Protein AF-A0A926TEY8-F1 (afdb_monomer_lite)

Radius of gyration: 19.99 Å; chains: 1; bounding box: 44×35×58 Å

Sequence (115 aa):
MNHYSAQWIEEWCHDNGWTDWFQECSCYWAFPPNAVMPVPIPTQVLKAIKAEKGLCFEERIWSLCAVFSVVIAAIYTYFIASPVPLLAAFAFCAVTVARMEDDMAISLPSPIELP

Foldseek 3Di:
DPFDDPVLVVVVCVVQVWDDWDDDPLWIWIAHHPGPDIDTDDVVVVVVSCVVVDGDPVLVVLVVVLVVQQVVLVVVCVVVVDCVSNVVSVVSVVVSVVVVPVNPPDPDDPPPDDD

Secondary structure (DSSP, 8-state):
--SS-HHHHHHHHHHHT-EEEEEETTEEEEEPTT-SS-EEPPHHHHHHHHHHH-S-HHHHHHHHHHHHHHHHHHHHHHHH--SHHHHHHHHHHHHHHHHHHTT------------

Structure (mmCIF, N/CA/C/O backbone):
data_AF-A0A926TEY8-F1
#
_entry.id   AF-A0A926TEY8-F1
#
loop_
_atom_site.group_PDB
_atom_site.id
_atom_site.type_symbol
_atom_site.label_atom_id
_atom_site.label_alt_id
_atom_site.label_comp_id
_atom_site.label_asym_id
_atom_site.label_entity_id
_atom_site.label_seq_id
_atom_site.pdbx_PDB_ins_code
_atom_site.Cartn_x
_atom_site.Cartn_y
_atom_site.Cartn_z
_atom_site.occupancy
_atom_site.B_iso_or_equiv
_atom_site.auth_seq_id
_atom_site.auth_comp_id
_atom_site.auth_asym_id
_atom_site.auth_atom_id
_atom_site.pdbx_PDB_model_num
ATOM 1 N N . MET A 1 1 ? 5.267 2.279 6.003 1.00 46.62 1 MET A N 1
ATOM 2 C CA . MET A 1 1 ? 4.442 3.232 5.234 1.00 46.62 1 MET A CA 1
ATOM 3 C C . MET A 1 1 ? 3.013 3.025 5.677 1.00 46.62 1 MET A C 1
ATOM 5 O O . MET A 1 1 ? 2.641 1.871 5.857 1.00 46.62 1 MET A O 1
ATOM 9 N N . ASN A 1 2 ? 2.260 4.088 5.945 1.00 48.50 2 ASN A N 1
ATOM 10 C CA . ASN A 1 2 ? 0.889 3.944 6.432 1.00 48.50 2 ASN A CA 1
ATOM 11 C C . ASN A 1 2 ? -0.009 3.613 5.232 1.00 48.50 2 ASN A C 1
ATOM 13 O O . ASN A 1 2 ? -0.348 4.489 4.445 1.00 48.50 2 ASN A O 1
ATOM 17 N N . HIS A 1 3 ? -0.330 2.326 5.057 1.00 54.53 3 HIS A N 1
ATOM 18 C CA . HIS A 1 3 ? -1.083 1.816 3.896 1.00 54.53 3 HIS A CA 1
ATOM 19 C C . HIS A 1 3 ? -2.508 2.378 3.827 1.00 54.53 3 HIS A C 1
ATOM 21 O O . HIS A 1 3 ? -3.066 2.549 2.745 1.00 54.53 3 HIS A O 1
ATOM 27 N N . TYR A 1 4 ? -3.068 2.727 4.985 1.00 58.97 4 TYR A N 1
ATOM 28 C CA . TYR A 1 4 ? -4.386 3.330 5.116 1.00 58.97 4 TYR A CA 1
ATOM 29 C C . TYR A 1 4 ? -4.257 4.739 5.672 1.00 58.97 4 TYR A C 1
ATOM 31 O O . TYR A 1 4 ? -3.482 4.990 6.601 1.00 58.97 4 TYR A O 1
ATOM 39 N N . SER A 1 5 ? -5.049 5.664 5.129 1.00 66.06 5 SER A N 1
ATOM 40 C CA . SER A 1 5 ? -5.212 6.946 5.794 1.00 66.06 5 SER A CA 1
ATOM 41 C C . SER A 1 5 ? -5.936 6.698 7.120 1.00 66.06 5 SER A C 1
ATOM 43 O O . SER A 1 5 ? -6.986 6.053 7.158 1.00 66.06 5 SER A O 1
ATOM 45 N N . ALA A 1 6 ? -5.355 7.203 8.206 1.00 72.56 6 ALA A N 1
ATOM 46 C CA . ALA A 1 6 ? -5.948 7.203 9.541 1.00 72.56 6 ALA A CA 1
ATOM 47 C C . ALA A 1 6 ? -7.424 7.653 9.513 1.00 72.56 6 ALA A C 1
ATOM 49 O O . ALA A 1 6 ? -8.283 7.064 10.160 1.00 72.56 6 ALA A O 1
ATOM 50 N N . GLN A 1 7 ? -7.714 8.635 8.657 1.00 78.31 7 GLN A N 1
ATOM 51 C CA . GLN A 1 7 ? -9.039 9.213 8.461 1.00 78.31 7 GLN A CA 1
ATOM 52 C C . GLN A 1 7 ? -10.057 8.218 7.894 1.00 78.31 7 GLN A C 1
ATOM 54 O O . GLN A 1 7 ? -11.209 8.235 8.302 1.00 78.31 7 GLN A O 1
ATOM 59 N N . TRP A 1 8 ? -9.664 7.324 6.981 1.00 83.81 8 TRP A N 1
ATOM 60 C CA . TRP A 1 8 ? -10.604 6.350 6.406 1.00 83.81 8 TRP A CA 1
ATOM 61 C C . TRP A 1 8 ? -11.028 5.291 7.417 1.00 83.81 8 TRP A C 1
ATOM 63 O O . TRP A 1 8 ? -12.171 4.840 7.399 1.00 83.81 8 TRP A O 1
ATOM 73 N N . ILE A 1 9 ? -10.100 4.893 8.287 1.00 83.75 9 ILE A N 1
ATOM 74 C CA . ILE A 1 9 ? -10.382 3.943 9.363 1.00 83.75 9 ILE A CA 1
ATOM 75 C C . ILE A 1 9 ? -11.245 4.618 10.422 1.00 83.75 9 ILE A C 1
ATOM 77 O O . ILE A 1 9 ? -12.206 4.018 10.882 1.00 83.75 9 ILE A O 1
ATOM 81 N N . GLU A 1 10 ? -10.955 5.875 10.754 1.00 86.12 10 GLU A N 1
ATOM 82 C CA . GLU A 1 10 ? -11.762 6.669 11.677 1.00 86.12 10 GLU A CA 1
ATOM 83 C C . GLU A 1 10 ? -13.205 6.847 11.186 1.00 86.12 10 GLU A C 1
ATOM 85 O O . GLU A 1 10 ? -14.139 6.579 11.939 1.00 86.12 10 GLU A O 1
ATOM 90 N N . GLU A 1 11 ? -13.394 7.215 9.915 1.00 87.38 11 GLU A N 1
ATOM 91 C CA . GLU A 1 11 ? -14.716 7.335 9.286 1.00 87.38 11 GLU A CA 1
ATOM 92 C C . GLU A 1 11 ? -15.469 5.999 9.298 1.00 87.38 11 GLU A C 1
ATOM 94 O O . GLU A 1 11 ? -16.615 5.941 9.741 1.00 87.38 11 GLU A O 1
ATOM 99 N N . TRP A 1 12 ? -14.821 4.902 8.885 1.00 88.31 12 TRP A N 1
ATOM 100 C CA . TRP A 1 12 ? -15.460 3.585 8.901 1.00 88.31 12 TRP A CA 1
ATOM 101 C C . TRP A 1 12 ? -15.818 3.139 10.322 1.00 88.31 12 TRP A C 1
ATOM 103 O O . TRP A 1 12 ? -16.906 2.603 10.544 1.00 88.31 12 TRP A O 1
ATOM 113 N N . CYS A 1 13 ? -14.929 3.372 11.291 1.00 88.06 13 CYS A N 1
ATOM 114 C CA . CYS A 1 13 ? -15.186 3.060 12.690 1.00 88.06 13 CYS A CA 1
ATOM 115 C C . CYS A 1 13 ? -16.395 3.848 13.204 1.00 88.06 13 CYS A C 1
ATOM 117 O O . CYS A 1 13 ? -17.315 3.247 13.755 1.00 88.06 13 CYS A O 1
ATOM 119 N N . HIS A 1 14 ? -16.449 5.155 12.943 1.00 88.00 14 HIS A N 1
ATOM 120 C CA . HIS A 1 14 ? -17.573 6.005 13.327 1.00 88.00 14 HIS A CA 1
ATOM 121 C C . HIS A 1 14 ? -18.902 5.512 12.727 1.00 88.00 14 HIS A C 1
ATOM 123 O O . HIS A 1 14 ? -19.889 5.369 13.449 1.00 88.00 14 HIS A O 1
ATOM 129 N N . ASP A 1 15 ? -18.924 5.178 11.435 1.00 89.44 15 ASP A N 1
ATOM 130 C CA . ASP A 1 15 ? -20.135 4.726 10.738 1.00 89.44 15 ASP A CA 1
ATOM 131 C C . ASP A 1 15 ? -20.633 3.350 11.213 1.00 89.44 15 ASP A C 1
ATOM 133 O O . ASP A 1 15 ? -21.831 3.068 11.168 1.00 89.44 15 ASP A O 1
ATOM 137 N N . ASN A 1 16 ? -19.731 2.494 11.705 1.00 86.75 16 ASN A N 1
ATOM 138 C CA . ASN A 1 16 ? -20.052 1.144 12.182 1.00 86.75 16 ASN A CA 1
ATOM 139 C C . ASN A 1 16 ? -20.176 1.053 13.715 1.00 86.75 16 ASN A C 1
ATOM 141 O O . ASN A 1 16 ? -20.384 -0.040 14.249 1.00 86.75 16 ASN A O 1
ATOM 145 N N . GLY A 1 17 ? -20.052 2.175 14.432 1.00 87.31 17 GLY A N 1
ATOM 146 C CA . GLY A 1 17 ? -20.132 2.232 15.895 1.00 87.31 17 GLY A CA 1
ATOM 147 C C . GLY A 1 17 ? -18.914 1.648 16.619 1.00 87.31 17 GLY A C 1
ATOM 148 O O . GLY A 1 17 ? -19.036 1.233 17.771 1.00 87.31 17 GLY A O 1
ATOM 149 N N . TRP A 1 18 ? -17.766 1.586 15.946 1.00 91.19 18 TRP A N 1
ATOM 150 C CA . TRP A 1 18 ? -16.482 1.226 16.540 1.00 91.19 18 TRP A CA 1
ATOM 151 C C . TRP A 1 18 ? -15.772 2.470 17.080 1.00 91.19 18 TRP A C 1
ATOM 153 O O . TRP A 1 18 ? -15.868 3.554 16.503 1.00 91.19 18 TRP A O 1
ATOM 163 N N . THR A 1 19 ? -15.025 2.317 18.171 1.00 87.00 19 THR A N 1
ATOM 164 C CA . THR A 1 19 ? -14.327 3.430 18.838 1.00 87.00 19 THR A CA 1
ATOM 165 C C . THR A 1 19 ? -12.843 3.140 19.041 1.00 87.00 19 THR A C 1
ATOM 167 O O . THR A 1 19 ? -12.403 1.996 18.912 1.00 87.00 19 THR A O 1
ATOM 170 N N . ASP A 1 20 ? -12.076 4.195 19.339 1.00 86.50 20 ASP A N 1
ATOM 171 C CA . ASP A 1 20 ? -10.675 4.148 19.785 1.00 86.50 20 ASP A CA 1
ATOM 172 C C . ASP A 1 20 ? -9.788 3.206 18.958 1.00 86.50 20 ASP A C 1
ATOM 174 O O . ASP A 1 20 ? -9.234 2.224 19.459 1.00 86.50 20 ASP A O 1
ATOM 178 N N . TRP A 1 21 ? -9.677 3.492 17.657 1.00 86.19 21 TRP A N 1
ATOM 179 C CA . TRP A 1 21 ? -8.828 2.701 16.778 1.00 86.19 21 TRP A CA 1
ATOM 180 C C . TRP A 1 21 ? -7.348 3.053 16.971 1.00 86.19 21 TRP A C 1
ATOM 182 O O . TRP A 1 21 ? -6.975 4.204 17.199 1.00 86.19 21 TRP A O 1
ATOM 192 N N . PHE A 1 22 ? -6.490 2.048 16.851 1.00 86.44 22 PHE A N 1
ATOM 193 C CA . PHE A 1 22 ? -5.043 2.207 16.872 1.00 86.44 22 PHE A CA 1
ATOM 194 C C . PHE 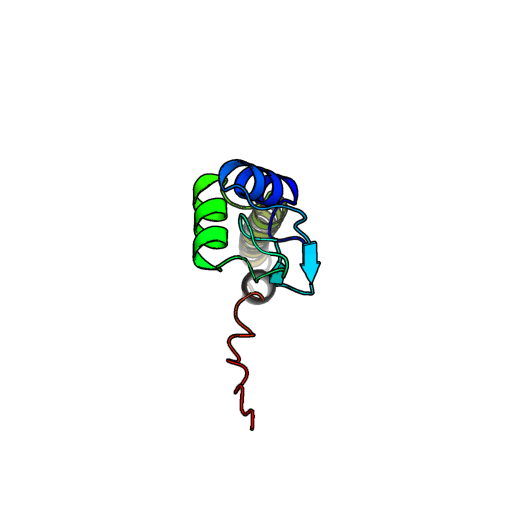A 1 22 ? -4.377 1.182 15.955 1.00 86.44 22 PHE A C 1
ATOM 196 O O . PHE A 1 22 ? -4.977 0.188 15.543 1.00 86.44 22 PHE A O 1
ATOM 203 N N . GLN A 1 23 ? -3.120 1.440 15.606 1.00 83.00 23 GLN A N 1
ATOM 204 C CA . GLN A 1 23 ? -2.325 0.555 14.765 1.00 83.00 23 GLN A CA 1
ATOM 205 C C . GLN A 1 23 ? -1.220 -0.093 15.597 1.00 83.00 23 GLN A C 1
ATOM 207 O O . GLN A 1 23 ? -0.411 0.601 16.209 1.00 83.00 23 GLN A O 1
ATOM 212 N N . GLU A 1 24 ? -1.158 -1.420 15.561 1.00 79.31 24 GLU A N 1
ATOM 213 C CA . GLU A 1 24 ? -0.083 -2.2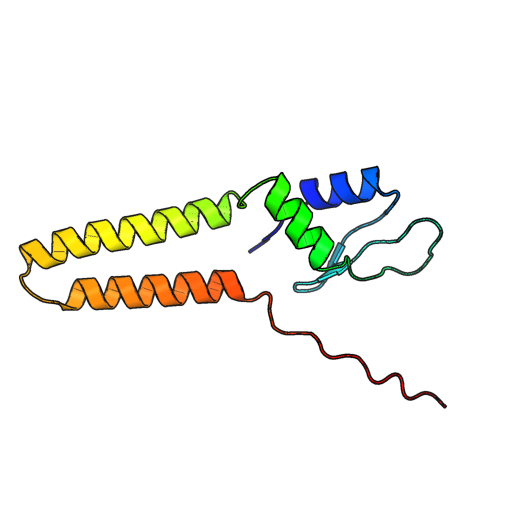11 16.155 1.00 79.31 24 GLU A CA 1
ATOM 214 C C . GLU A 1 24 ? 0.609 -2.988 15.028 1.00 79.31 24 GLU A C 1
ATOM 216 O O . GLU A 1 24 ? 0.009 -3.857 14.388 1.00 79.31 24 GLU A O 1
ATOM 221 N N . CYS A 1 25 ? 1.868 -2.643 14.742 1.00 76.06 25 CYS A N 1
ATOM 222 C CA . CYS A 1 25 ? 2.613 -3.131 13.575 1.00 76.06 25 CYS A CA 1
ATOM 223 C C . CYS A 1 25 ? 1.857 -2.888 12.246 1.00 76.06 25 CYS A C 1
ATOM 225 O O . CYS A 1 25 ? 1.798 -1.753 11.767 1.00 76.06 25 CYS A O 1
ATOM 227 N N . SER A 1 26 ? 1.297 -3.939 11.643 1.00 71.94 26 SER A N 1
ATOM 228 C CA . SER A 1 26 ? 0.505 -3.908 10.401 1.00 71.94 26 SER A CA 1
ATOM 229 C C . SER A 1 26 ? -0.988 -4.173 10.627 1.00 71.94 26 SER A C 1
ATOM 231 O O . SER A 1 26 ? -1.772 -4.156 9.682 1.00 71.94 26 SER A O 1
ATOM 233 N N . CYS A 1 27 ? -1.403 -4.419 11.872 1.00 77.12 27 CYS A N 1
ATOM 234 C CA . CYS A 1 27 ? -2.790 -4.704 12.212 1.00 77.12 27 CYS A CA 1
ATOM 235 C C . CYS A 1 27 ? -3.475 -3.454 12.761 1.00 77.12 27 CYS A C 1
ATOM 237 O O . CYS A 1 27 ? -2.943 -2.759 13.630 1.00 77.12 27 CYS A O 1
ATOM 239 N N . TYR A 1 28 ? -4.683 -3.199 12.270 1.00 84.12 28 TYR A N 1
ATOM 240 C CA . TYR A 1 28 ? -5.556 -2.170 12.814 1.00 84.12 28 TYR A CA 1
ATOM 241 C C . TYR A 1 28 ? -6.462 -2.793 13.857 1.00 84.12 28 TYR A C 1
ATOM 243 O O . TYR A 1 28 ? -7.099 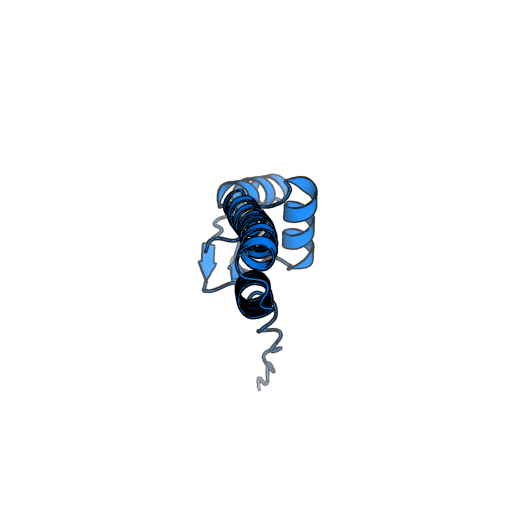-3.812 13.601 1.00 84.12 28 TYR A O 1
ATOM 251 N N . TRP A 1 29 ? -6.506 -2.172 15.022 1.00 87.31 29 TRP A N 1
ATOM 252 C CA . TRP A 1 29 ? -7.298 -2.592 16.161 1.00 87.31 29 TRP A CA 1
ATOM 253 C C . TRP A 1 29 ? -8.309 -1.506 16.466 1.00 87.31 29 TRP A C 1
ATOM 255 O O . TRP A 1 29 ? -7.998 -0.323 16.356 1.00 87.31 29 TRP A O 1
ATOM 265 N N . ALA A 1 30 ? -9.517 -1.901 16.834 1.00 90.69 30 ALA A N 1
ATOM 266 C CA . ALA A 1 30 ? -10.551 -0.976 17.272 1.00 90.69 30 ALA A CA 1
ATOM 267 C C . ALA A 1 30 ? -11.526 -1.699 18.205 1.00 90.69 30 ALA A C 1
ATOM 269 O O . ALA A 1 30 ? -11.550 -2.933 18.267 1.00 90.69 30 ALA A O 1
ATOM 270 N N . PHE A 1 31 ? -12.323 -0.938 18.946 1.00 89.81 31 PHE A N 1
ATOM 271 C CA . PHE A 1 31 ? -13.322 -1.483 19.858 1.00 89.81 31 PHE A CA 1
ATOM 272 C C . PHE A 1 31 ? -14.645 -1.674 19.116 1.00 89.81 31 PHE A C 1
ATOM 274 O O . PHE A 1 31 ? -15.196 -0.688 18.628 1.00 89.81 31 PHE A O 1
ATOM 281 N N . PRO A 1 32 ? -15.176 -2.905 19.016 1.00 87.00 32 PRO A N 1
ATOM 282 C CA . PRO A 1 32 ? -16.493 -3.121 18.437 1.00 87.00 32 PRO A CA 1
ATOM 283 C C . PRO A 1 32 ? -17.606 -2.537 19.321 1.00 87.00 32 PRO A C 1
ATOM 285 O O . PRO A 1 32 ? -17.417 -2.357 20.530 1.00 87.00 32 PRO A O 1
ATOM 288 N N . PRO A 1 33 ? -18.801 -2.289 18.755 1.00 87.06 33 PRO A N 1
ATOM 289 C CA . PRO A 1 33 ? -19.920 -1.740 19.509 1.00 87.06 33 PRO A CA 1
ATOM 290 C C . PRO A 1 33 ? -20.265 -2.641 20.702 1.00 87.06 33 PRO A C 1
ATOM 292 O O . PRO A 1 33 ? -20.502 -3.840 20.547 1.00 87.06 33 PRO A O 1
ATOM 295 N N . ASN A 1 34 ? -20.337 -2.047 21.895 1.00 85.12 34 ASN A N 1
ATOM 296 C CA . ASN A 1 34 ? -20.601 -2.718 23.179 1.00 85.12 34 ASN A CA 1
ATOM 297 C C . ASN A 1 34 ? -19.498 -3.670 23.685 1.00 85.12 34 ASN A C 1
ATOM 299 O O . ASN A 1 34 ? -19.757 -4.462 24.593 1.00 85.12 34 ASN A O 1
ATOM 303 N N . ALA A 1 35 ? -18.281 -3.611 23.141 1.00 83.25 35 ALA A N 1
ATOM 304 C CA . ALA A 1 35 ? -17.158 -4.417 23.611 1.00 83.25 35 ALA A CA 1
ATOM 305 C C . ALA A 1 35 ? -16.127 -3.584 24.386 1.00 83.25 35 ALA A C 1
ATOM 307 O O . ALA A 1 35 ? -15.906 -2.411 24.108 1.00 83.25 35 ALA A O 1
ATOM 308 N N . VAL A 1 36 ? -15.469 -4.224 25.354 1.00 83.56 36 VAL A N 1
ATOM 309 C CA . VAL A 1 36 ? -14.445 -3.608 26.225 1.00 83.56 36 VAL A CA 1
ATOM 310 C C . VAL A 1 36 ? -13.025 -4.024 25.807 1.00 83.56 36 VAL A C 1
ATOM 312 O O . VAL A 1 36 ? -12.044 -3.597 26.406 1.00 83.56 36 VAL A O 1
ATOM 315 N N . MET A 1 37 ? -12.895 -4.865 24.777 1.00 89.06 37 MET A N 1
ATOM 316 C CA . MET A 1 37 ? -11.613 -5.366 24.283 1.00 89.06 37 MET A CA 1
ATOM 317 C C . MET A 1 37 ? -11.421 -4.964 22.817 1.00 89.06 37 MET A C 1
ATOM 319 O O . MET A 1 37 ? -12.350 -5.164 22.027 1.00 89.06 37 MET A O 1
ATOM 323 N N . PRO A 1 38 ? -10.241 -4.441 22.437 1.00 86.56 38 PRO A N 1
ATOM 324 C CA . PRO A 1 38 ? -9.950 -4.154 21.046 1.00 86.56 38 PRO A CA 1
ATOM 325 C C . PRO A 1 38 ? -9.796 -5.461 20.265 1.00 86.56 38 PRO A C 1
ATOM 327 O O . PRO A 1 38 ? -9.180 -6.424 20.728 1.00 86.56 38 PRO A O 1
ATOM 330 N N . VAL A 1 39 ? -10.355 -5.483 19.062 1.00 87.31 39 VAL A N 1
ATOM 331 C CA . VAL A 1 39 ? -10.338 -6.627 18.145 1.00 87.31 39 VAL A CA 1
ATOM 332 C C . VAL A 1 39 ? -9.680 -6.171 16.842 1.00 87.31 39 VAL A C 1
ATOM 334 O O . VAL A 1 39 ? -9.859 -5.010 16.453 1.00 87.31 39 VAL A O 1
ATOM 337 N N . PRO A 1 40 ? -8.911 -7.036 16.155 1.00 87.44 40 PRO A N 1
ATOM 338 C CA . PRO A 1 40 ? -8.346 -6.668 14.868 1.00 87.44 40 PRO A CA 1
ATOM 339 C C . PRO A 1 40 ? -9.472 -6.433 13.853 1.00 87.44 40 PRO A C 1
ATOM 341 O O . PRO A 1 40 ? -10.376 -7.260 13.701 1.00 87.44 40 PRO A O 1
ATOM 344 N N . ILE A 1 41 ? -9.408 -5.311 13.139 1.00 86.19 41 ILE A N 1
ATOM 345 C CA . ILE A 1 41 ? -10.350 -4.980 12.071 1.00 86.19 41 ILE A CA 1
ATOM 346 C C . ILE A 1 41 ? -10.190 -6.027 10.959 1.00 86.19 41 ILE A C 1
ATOM 348 O O . ILE A 1 41 ? -9.072 -6.248 10.479 1.00 86.19 41 ILE A O 1
ATOM 352 N N . PRO A 1 42 ? -11.279 -6.684 10.516 1.00 83.50 42 PRO A N 1
ATOM 353 C CA . PRO A 1 42 ? -11.193 -7.720 9.499 1.00 83.50 42 PRO A CA 1
ATOM 354 C C . PRO A 1 42 ? -10.527 -7.212 8.218 1.00 83.50 42 PRO A C 1
ATOM 356 O O . PRO A 1 42 ? -10.906 -6.183 7.659 1.00 83.50 42 PRO A O 1
ATOM 359 N N . THR A 1 43 ? -9.590 -7.987 7.672 1.00 80.12 43 THR A N 1
ATOM 360 C CA . THR A 1 43 ? -8.877 -7.616 6.435 1.00 80.12 43 THR A CA 1
ATOM 361 C C . THR A 1 43 ? -9.810 -7.445 5.234 1.00 80.12 43 THR A C 1
ATOM 363 O O . THR A 1 43 ? -9.498 -6.698 4.312 1.00 80.12 43 THR A O 1
ATOM 366 N N . GLN A 1 44 ? -10.976 -8.098 5.242 1.00 80.00 44 GLN A N 1
ATOM 367 C CA . GLN A 1 44 ? -12.018 -7.923 4.225 1.00 80.00 44 GLN A CA 1
ATOM 368 C C . GLN A 1 44 ? -12.597 -6.504 4.234 1.00 80.00 44 GLN A C 1
ATOM 370 O O . GLN A 1 44 ? -12.798 -5.922 3.172 1.00 80.00 44 GLN A O 1
ATOM 375 N N . VAL A 1 45 ? -12.809 -5.940 5.425 1.00 83.38 45 VAL A N 1
ATOM 376 C CA . VAL A 1 45 ? -13.281 -4.565 5.612 1.00 83.38 45 VAL A CA 1
ATOM 377 C C . VAL A 1 45 ? -12.215 -3.585 5.147 1.00 83.38 45 VAL A C 1
ATOM 379 O O . VAL A 1 45 ? -12.511 -2.694 4.363 1.00 83.38 45 VAL A O 1
ATOM 382 N N . LEU A 1 46 ? -10.959 -3.793 5.547 1.00 79.00 46 LEU A N 1
ATOM 383 C CA . LEU A 1 46 ? -9.844 -2.952 5.105 1.00 79.00 46 LEU A CA 1
ATOM 384 C C . LEU A 1 46 ? -9.717 -2.952 3.571 1.00 79.00 46 LEU A C 1
ATOM 386 O O . LEU A 1 46 ? -9.595 -1.898 2.951 1.00 79.00 46 LEU A O 1
ATOM 390 N N . LYS A 1 47 ? -9.858 -4.121 2.932 1.00 77.19 47 LYS A N 1
ATOM 391 C CA . LYS A 1 47 ? -9.906 -4.234 1.466 1.00 77.19 47 LYS A CA 1
ATOM 392 C C . LYS A 1 47 ? -11.116 -3.526 0.853 1.00 77.19 47 LYS A C 1
ATOM 394 O O . LYS A 1 47 ? -10.966 -2.931 -0.209 1.00 77.19 47 LYS A O 1
ATOM 399 N N . ALA A 1 48 ? -12.284 -3.573 1.493 1.00 80.19 48 ALA A N 1
ATOM 400 C CA . ALA A 1 48 ? -13.479 -2.867 1.033 1.00 80.19 48 ALA A CA 1
ATOM 401 C C . ALA A 1 48 ? -13.308 -1.341 1.122 1.00 80.19 48 ALA A C 1
ATOM 403 O O . ALA A 1 48 ? -13.528 -0.658 0.127 1.00 80.19 48 ALA A O 1
ATOM 404 N N . ILE A 1 49 ? -12.799 -0.825 2.248 1.00 78.94 49 ILE A N 1
ATOM 405 C CA . ILE A 1 49 ? -12.467 0.599 2.431 1.00 78.94 49 ILE A CA 1
ATOM 406 C C . ILE A 1 49 ? -11.466 1.048 1.358 1.00 78.94 49 ILE A C 1
ATOM 408 O O . ILE A 1 49 ? -11.639 2.097 0.739 1.00 78.94 49 ILE A O 1
ATOM 412 N N . LYS A 1 50 ? -10.445 0.229 1.080 1.00 74.62 50 LYS A N 1
ATOM 413 C CA . LYS A 1 50 ? -9.454 0.493 0.027 1.00 74.62 50 LYS A CA 1
ATOM 414 C C . LYS A 1 50 ? -10.062 0.473 -1.379 1.00 74.62 50 LYS A C 1
ATOM 416 O O . LYS A 1 50 ? -9.686 1.283 -2.220 1.00 74.62 50 LYS A O 1
ATOM 421 N N . ALA A 1 51 ? -11.006 -0.427 -1.647 1.00 75.12 51 ALA A N 1
ATOM 422 C CA . ALA A 1 51 ? -11.703 -0.484 -2.930 1.00 75.12 51 ALA A CA 1
ATOM 423 C C . ALA A 1 51 ? -12.626 0.728 -3.144 1.00 75.12 51 ALA A C 1
ATOM 425 O O . ALA A 1 51 ? -12.752 1.207 -4.269 1.00 75.12 51 ALA A O 1
ATOM 426 N N . GLU A 1 52 ? -13.239 1.235 -2.075 1.00 75.19 52 GLU A N 1
ATOM 427 C CA . GLU A 1 52 ? -14.190 2.345 -2.116 1.00 75.19 52 GLU A CA 1
ATOM 428 C C . GLU A 1 52 ? -13.499 3.719 -2.166 1.00 75.19 52 GLU A C 1
ATOM 430 O O . GLU A 1 52 ? -13.897 4.589 -2.940 1.00 75.19 52 GLU A O 1
ATOM 435 N N . LYS A 1 53 ? -12.425 3.911 -1.388 1.00 71.25 53 LYS A N 1
ATOM 436 C CA . LYS A 1 53 ? -11.659 5.172 -1.310 1.00 71.25 53 LYS A CA 1
ATOM 437 C C . LYS A 1 53 ? -10.512 5.253 -2.334 1.00 71.25 53 LYS A C 1
ATOM 439 O O . LYS A 1 53 ? -10.009 6.346 -2.598 1.00 71.25 53 LYS A O 1
ATOM 444 N N . GLY A 1 54 ? -10.127 4.130 -2.950 1.00 66.31 54 GLY A N 1
ATOM 445 C CA . GLY A 1 54 ? -9.070 4.031 -3.962 1.00 66.31 54 GLY A CA 1
ATOM 446 C C . GLY A 1 54 ? -7.665 3.764 -3.397 1.00 66.31 54 GLY A C 1
ATOM 447 O O . GLY A 1 54 ? -7.477 3.543 -2.204 1.00 66.31 54 GLY A O 1
ATOM 448 N N . LEU A 1 55 ? -6.652 3.775 -4.278 1.00 61.53 5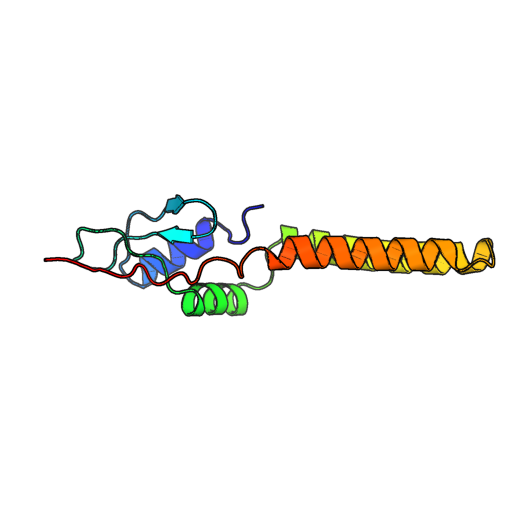5 LEU A N 1
ATOM 449 C CA . LEU A 1 55 ? -5.242 3.630 -3.880 1.00 61.53 55 LEU A CA 1
ATOM 450 C C . LEU A 1 55 ? -4.794 4.816 -3.021 1.00 61.53 55 LEU A C 1
ATOM 452 O O . LEU A 1 55 ? -5.062 5.972 -3.369 1.00 61.53 55 LEU A O 1
ATOM 456 N N . CYS A 1 56 ? -4.051 4.540 -1.949 1.00 64.06 56 CYS A N 1
ATOM 457 C CA . CYS A 1 56 ? -3.481 5.590 -1.114 1.00 64.06 56 CYS A CA 1
ATOM 458 C C . CYS A 1 56 ? -2.542 6.482 -1.949 1.00 64.06 56 CYS A C 1
ATOM 460 O O . CYS A 1 56 ? -1.908 6.029 -2.908 1.00 64.06 56 CYS A O 1
ATOM 462 N N . PHE A 1 57 ? -2.448 7.771 -1.607 1.00 62.22 57 PHE A N 1
ATOM 463 C CA . PHE A 1 57 ? -1.649 8.742 -2.365 1.00 62.22 57 PHE A CA 1
ATOM 464 C C . PHE A 1 57 ? -0.180 8.302 -2.472 1.00 62.22 57 PHE A C 1
ATOM 466 O O . PHE A 1 57 ? 0.440 8.450 -3.524 1.00 62.22 57 PHE A O 1
ATOM 473 N N . GLU A 1 58 ? 0.349 7.679 -1.417 1.00 66.19 58 GLU A N 1
ATOM 474 C CA . GLU A 1 58 ? 1.692 7.102 -1.406 1.00 66.19 58 GLU A CA 1
ATOM 475 C C . GLU A 1 58 ? 1.821 5.916 -2.371 1.00 66.19 58 GLU A C 1
ATOM 477 O O . GLU A 1 58 ? 2.735 5.905 -3.191 1.00 66.19 58 GLU A O 1
ATOM 482 N N . GLU A 1 59 ? 0.896 4.951 -2.353 1.00 69.56 59 GLU A N 1
ATOM 483 C CA . GLU A 1 59 ? 0.904 3.814 -3.290 1.00 69.56 59 GLU A CA 1
ATOM 484 C C . GLU A 1 59 ? 0.810 4.276 -4.743 1.00 69.56 59 GLU A C 1
ATOM 486 O O . GLU A 1 59 ? 1.477 3.737 -5.632 1.00 69.56 59 GLU A O 1
ATOM 491 N N . ARG A 1 60 ? 0.002 5.311 -4.987 1.00 74.69 60 ARG A N 1
ATOM 492 C CA . ARG A 1 60 ? -0.148 5.923 -6.302 1.00 74.69 60 ARG A CA 1
ATOM 493 C C . ARG A 1 60 ? 1.149 6.585 -6.754 1.00 74.69 60 ARG A C 1
ATOM 495 O O . ARG A 1 60 ? 1.513 6.413 -7.914 1.00 74.69 60 ARG A O 1
ATOM 502 N N . ILE A 1 61 ? 1.856 7.288 -5.865 1.00 78.25 61 ILE A N 1
ATOM 503 C CA . ILE A 1 61 ? 3.177 7.872 -6.149 1.00 78.25 61 ILE A CA 1
ATOM 504 C C . ILE A 1 61 ? 4.194 6.771 -6.447 1.00 78.25 61 ILE A C 1
ATOM 506 O O . ILE A 1 61 ? 4.866 6.851 -7.469 1.00 78.25 61 ILE A O 1
ATOM 510 N N . TRP A 1 62 ? 4.279 5.724 -5.623 1.00 76.56 62 TRP A N 1
ATOM 511 C CA . TRP A 1 62 ? 5.211 4.616 -5.854 1.00 76.56 62 TRP A CA 1
ATOM 512 C C . TRP A 1 62 ? 4.927 3.877 -7.160 1.00 76.56 62 TRP A C 1
ATOM 514 O O . TRP A 1 62 ? 5.857 3.576 -7.906 1.00 76.56 62 TRP A O 1
ATOM 524 N N . SER A 1 63 ? 3.650 3.663 -7.482 1.00 79.81 63 SER A N 1
ATOM 525 C CA . SER A 1 63 ? 3.231 3.090 -8.763 1.00 79.81 63 SER A CA 1
ATOM 526 C C . SER A 1 63 ? 3.625 3.993 -9.934 1.00 79.81 63 SER A C 1
ATOM 528 O O . SER A 1 63 ? 4.173 3.520 -10.927 1.00 79.81 63 SER A O 1
ATOM 530 N N . LEU A 1 64 ? 3.414 5.308 -9.815 1.00 85.00 64 LEU A N 1
ATOM 531 C CA . LEU A 1 64 ? 3.848 6.287 -10.814 1.00 85.00 64 LEU A CA 1
ATOM 532 C C . LEU A 1 64 ? 5.367 6.286 -10.985 1.00 85.00 64 LEU A C 1
ATOM 534 O O . LEU A 1 64 ? 5.843 6.260 -12.116 1.00 85.00 64 LEU A O 1
ATOM 538 N N . CYS A 1 65 ? 6.127 6.267 -9.891 1.00 84.62 65 CYS A N 1
ATOM 539 C CA . CYS A 1 65 ? 7.583 6.177 -9.918 1.00 84.62 65 CYS A CA 1
ATOM 540 C C . CYS A 1 65 ? 8.055 4.898 -10.617 1.00 84.62 65 CYS A C 1
ATOM 542 O O . CYS A 1 65 ? 8.967 4.977 -11.435 1.00 84.62 65 CYS A O 1
ATOM 544 N N . ALA A 1 66 ? 7.417 3.752 -10.357 1.00 84.12 66 ALA A N 1
ATOM 545 C CA . ALA A 1 66 ? 7.729 2.491 -11.028 1.00 84.12 66 ALA A CA 1
ATOM 546 C C . ALA A 1 66 ? 7.446 2.555 -12.540 1.00 84.12 66 ALA A C 1
ATOM 548 O O . ALA A 1 66 ? 8.264 2.122 -13.351 1.00 84.12 66 ALA A O 1
ATOM 549 N N . VAL A 1 67 ? 6.329 3.160 -12.955 1.00 86.56 67 VAL A N 1
ATOM 550 C CA . VAL A 1 67 ? 6.040 3.365 -14.384 1.00 86.56 67 VAL A CA 1
ATOM 551 C C . VAL A 1 67 ? 7.067 4.308 -15.013 1.00 86.56 67 VAL A C 1
ATOM 553 O O . VAL A 1 67 ? 7.637 3.993 -16.058 1.00 86.56 67 VAL A O 1
ATOM 556 N N . PHE A 1 68 ? 7.365 5.437 -14.367 1.00 88.81 68 PHE A N 1
ATOM 557 C CA . PHE A 1 68 ? 8.368 6.386 -14.848 1.00 88.81 68 PHE A CA 1
ATOM 558 C C . PHE A 1 68 ? 9.754 5.750 -14.961 1.00 88.81 68 PHE A C 1
ATOM 560 O O . PHE A 1 68 ? 10.442 5.985 -15.955 1.00 88.81 68 PHE A O 1
ATOM 567 N N . SER A 1 69 ? 10.159 4.909 -14.005 1.00 85.88 69 SER A N 1
ATOM 568 C CA . SER A 1 69 ? 11.452 4.226 -14.070 1.00 85.88 69 SER A CA 1
ATOM 569 C C . SER A 1 69 ? 11.538 3.285 -15.267 1.00 85.88 69 SER A C 1
ATOM 571 O O . SER A 1 69 ? 12.571 3.248 -15.931 1.00 85.88 69 SER A O 1
ATOM 573 N N . VAL A 1 70 ? 10.454 2.573 -15.597 1.00 87.69 70 VAL A N 1
ATOM 574 C CA . VAL A 1 70 ? 10.403 1.701 -16.783 1.00 87.69 70 VAL A CA 1
ATOM 575 C C . VAL A 1 70 ? 10.478 2.519 -18.072 1.00 87.69 70 VAL A C 1
ATOM 577 O O . VAL A 1 70 ? 11.229 2.159 -18.976 1.00 87.69 70 VAL A O 1
ATOM 580 N N . VAL A 1 71 ? 9.764 3.646 -18.155 1.00 89.19 71 VAL A N 1
ATOM 581 C CA . VAL A 1 71 ? 9.796 4.530 -19.334 1.00 89.19 71 VAL A CA 1
ATOM 582 C C . VAL A 1 71 ? 11.197 5.107 -19.551 1.00 89.19 71 VAL A C 1
ATOM 584 O O . VAL A 1 71 ? 11.726 5.047 -20.661 1.00 89.19 71 VAL A O 1
ATOM 587 N N . ILE A 1 72 ? 11.835 5.613 -18.492 1.00 87.50 72 ILE A N 1
ATOM 588 C CA . ILE A 1 72 ? 13.202 6.147 -18.555 1.00 87.50 72 ILE A CA 1
ATOM 589 C C . ILE A 1 72 ? 14.183 5.042 -18.957 1.00 87.50 72 ILE A C 1
ATOM 591 O O . ILE A 1 72 ? 15.015 5.250 -19.841 1.00 87.50 72 ILE A O 1
ATOM 595 N N . ALA A 1 73 ? 14.065 3.851 -18.369 1.00 84.75 73 ALA A N 1
ATOM 596 C CA . ALA A 1 73 ? 14.911 2.715 -18.712 1.00 84.75 73 ALA A CA 1
ATOM 597 C C . ALA A 1 73 ? 14.734 2.260 -20.166 1.00 84.75 73 ALA A C 1
ATOM 599 O O . ALA A 1 73 ? 15.725 1.926 -20.814 1.00 84.75 73 ALA A O 1
ATOM 600 N N . ALA A 1 74 ? 13.516 2.288 -20.709 1.00 85.06 74 ALA A N 1
ATOM 601 C CA . ALA A 1 74 ? 13.261 1.972 -22.113 1.00 85.06 74 ALA A CA 1
ATOM 602 C C . ALA A 1 74 ? 13.956 2.973 -23.053 1.00 85.06 74 ALA A C 1
ATOM 604 O O . ALA A 1 74 ? 14.611 2.563 -24.013 1.00 85.06 74 ALA A O 1
ATOM 605 N N . ILE A 1 75 ? 13.900 4.272 -22.736 1.00 87.56 75 ILE A N 1
ATOM 606 C CA . ILE A 1 75 ? 14.608 5.318 -23.491 1.00 87.56 75 ILE A CA 1
ATOM 607 C C . ILE A 1 75 ? 16.125 5.097 -23.408 1.00 87.56 75 ILE A C 1
ATOM 609 O O . ILE A 1 75 ? 16.806 5.075 -24.431 1.00 87.56 75 ILE A O 1
ATOM 613 N N . TYR A 1 76 ? 16.664 4.862 -22.210 1.00 84.31 76 TYR A N 1
ATOM 614 C CA . TYR A 1 76 ? 18.095 4.603 -22.019 1.00 84.31 76 TYR A CA 1
ATOM 615 C C . TYR A 1 76 ? 18.578 3.333 -22.722 1.00 84.31 76 TYR A C 1
ATOM 617 O O . TYR A 1 76 ? 19.683 3.312 -23.264 1.00 84.31 76 TYR A O 1
ATOM 625 N N . THR A 1 77 ? 17.749 2.291 -22.756 1.00 85.25 77 THR A N 1
ATOM 626 C CA . THR A 1 77 ? 18.031 1.050 -23.490 1.00 85.25 77 THR A CA 1
ATOM 627 C C . THR A 1 77 ? 18.207 1.337 -24.981 1.00 85.25 77 THR A C 1
ATOM 629 O O . THR A 1 77 ? 19.121 0.793 -25.597 1.00 85.25 77 THR A O 1
ATOM 632 N N . TYR A 1 78 ? 17.401 2.242 -25.547 1.00 81.00 78 TYR A N 1
ATOM 633 C CA . TYR A 1 78 ? 17.529 2.661 -26.943 1.00 81.00 78 TYR A CA 1
ATOM 634 C C . TYR A 1 78 ? 18.825 3.442 -27.211 1.00 81.00 78 TYR A C 1
ATOM 636 O O . TYR A 1 78 ? 19.485 3.204 -28.217 1.00 81.00 78 TYR A O 1
ATOM 644 N N . PHE A 1 79 ? 19.235 4.327 -26.296 1.00 83.25 79 PHE A N 1
ATOM 645 C CA . PHE A 1 79 ? 20.478 5.096 -26.444 1.00 83.25 79 PHE A CA 1
ATOM 646 C C . PHE A 1 79 ? 21.750 4.257 -26.266 1.00 83.25 79 PHE A C 1
ATOM 648 O O . PHE A 1 79 ? 22.737 4.493 -26.959 1.00 83.25 79 PHE A O 1
ATOM 655 N N . ILE A 1 80 ? 21.750 3.302 -25.331 1.00 82.62 80 ILE A N 1
ATOM 656 C CA . ILE A 1 80 ? 22.940 2.508 -24.971 1.00 82.62 80 ILE A CA 1
ATOM 657 C C . ILE A 1 80 ? 22.991 1.176 -25.749 1.00 82.62 80 ILE A C 1
ATOM 659 O O . ILE A 1 80 ? 24.017 0.501 -25.742 1.00 82.62 80 ILE A O 1
ATOM 663 N N . ALA A 1 81 ? 21.905 0.787 -26.432 1.00 80.56 81 ALA A N 1
ATOM 664 C CA . ALA A 1 81 ? 21.768 -0.482 -27.158 1.00 80.56 81 ALA A CA 1
ATOM 665 C C . ALA A 1 81 ? 22.128 -1.727 -26.313 1.00 80.56 81 ALA A C 1
ATOM 667 O O . ALA A 1 81 ? 22.555 -2.752 -26.842 1.00 80.56 81 ALA A O 1
ATOM 668 N N . SER A 1 82 ? 21.959 -1.648 -24.987 1.00 80.69 82 SER A N 1
ATOM 669 C CA . SER A 1 82 ? 22.264 -2.733 -24.048 1.00 80.69 82 SER A CA 1
ATOM 670 C C . SER A 1 82 ? 21.056 -3.043 -23.155 1.00 80.69 82 SER A C 1
ATOM 672 O O . SER A 1 82 ? 20.342 -2.118 -22.772 1.00 80.69 82 SER A O 1
ATOM 674 N N . PRO A 1 83 ? 20.817 -4.316 -22.786 1.00 81.62 83 PRO A N 1
ATOM 675 C CA . PRO A 1 83 ? 19.636 -4.732 -22.016 1.00 81.62 83 PRO A CA 1
ATOM 676 C C . PRO A 1 83 ? 19.735 -4.452 -20.504 1.00 81.62 83 PRO A C 1
ATOM 678 O O . PRO A 1 83 ? 18.794 -4.714 -19.755 1.00 81.62 83 PRO A O 1
ATOM 681 N N . VAL A 1 84 ? 20.869 -3.926 -20.034 1.00 85.62 84 VAL A N 1
ATOM 682 C CA . VAL A 1 84 ? 21.156 -3.709 -18.606 1.00 85.62 84 VAL A CA 1
ATOM 683 C C . VAL A 1 84 ? 20.184 -2.722 -17.926 1.00 85.62 84 VAL A C 1
ATOM 685 O O . VAL A 1 84 ? 19.714 -3.040 -16.832 1.00 85.62 84 VAL A O 1
ATOM 688 N N . PRO A 1 85 ? 19.803 -1.572 -18.527 1.00 82.56 85 PRO A N 1
ATOM 689 C CA . PRO A 1 85 ? 18.864 -0.632 -17.904 1.00 82.56 85 PRO A CA 1
ATOM 690 C C . PRO A 1 85 ? 17.468 -1.233 -17.704 1.00 82.56 85 PRO A C 1
ATOM 692 O O . PRO A 1 85 ? 16.795 -0.940 -16.717 1.00 82.56 85 PRO A O 1
ATOM 695 N N . LEU A 1 86 ? 17.048 -2.111 -18.617 1.00 81.69 86 LEU A N 1
ATOM 696 C CA . LEU A 1 86 ? 15.750 -2.777 -18.564 1.00 81.69 86 LEU A CA 1
ATOM 697 C C . LEU A 1 86 ? 15.691 -3.799 -17.419 1.00 81.69 86 LEU A C 1
ATOM 699 O O . LEU A 1 86 ? 14.698 -3.854 -16.696 1.00 81.69 86 LEU A O 1
ATOM 703 N N . LEU A 1 87 ? 16.781 -4.541 -17.188 1.00 86.62 87 LEU A N 1
ATOM 704 C CA . LEU A 1 87 ? 16.916 -5.432 -16.029 1.00 86.62 87 LEU A CA 1
ATOM 705 C C . LEU A 1 87 ? 16.884 -4.661 -14.703 1.00 86.62 87 LEU A C 1
ATOM 707 O O . LEU A 1 87 ? 16.237 -5.103 -13.755 1.00 86.62 87 LEU A O 1
ATOM 711 N N . ALA A 1 88 ? 17.533 -3.496 -14.640 1.00 83.88 88 ALA A N 1
ATOM 712 C CA . ALA A 1 88 ? 17.501 -2.645 -13.453 1.00 83.88 88 ALA A CA 1
ATOM 713 C C . ALA A 1 88 ? 16.086 -2.116 -13.160 1.00 83.88 88 ALA A C 1
ATOM 715 O O . ALA A 1 88 ? 15.649 -2.149 -12.012 1.00 83.88 88 ALA A O 1
ATOM 716 N N . ALA A 1 89 ? 15.344 -1.691 -14.188 1.00 85.62 89 ALA A N 1
ATOM 717 C CA . ALA A 1 89 ? 13.951 -1.275 -14.033 1.00 85.62 89 ALA A CA 1
ATOM 718 C C . ALA A 1 89 ? 13.046 -2.427 -13.584 1.00 85.62 89 ALA A C 1
ATOM 720 O O . ALA A 1 89 ? 12.220 -2.236 -12.698 1.00 85.62 89 ALA A O 1
ATOM 721 N N . PHE A 1 90 ? 13.232 -3.630 -14.132 1.00 87.38 90 PHE A N 1
ATOM 722 C CA . PHE A 1 90 ? 12.496 -4.814 -13.690 1.00 87.38 90 PHE A CA 1
ATOM 723 C C . PHE A 1 90 ? 12.769 -5.143 -12.215 1.00 87.38 90 PHE A C 1
ATOM 725 O O . PHE A 1 90 ? 11.832 -5.353 -11.447 1.00 87.38 90 PHE A O 1
ATOM 732 N N . ALA A 1 91 ? 14.038 -5.135 -11.799 1.00 88.25 91 ALA A N 1
ATOM 733 C CA . ALA A 1 91 ? 14.411 -5.355 -10.405 1.00 88.25 91 ALA A CA 1
ATOM 734 C C . ALA A 1 91 ? 13.820 -4.276 -9.483 1.00 88.25 91 ALA A C 1
ATOM 736 O O . ALA A 1 91 ? 13.312 -4.594 -8.410 1.00 88.25 91 ALA A O 1
ATOM 737 N N . PHE A 1 92 ? 13.824 -3.013 -9.918 1.00 85.19 92 PHE A N 1
ATOM 738 C CA . PHE A 1 92 ? 13.183 -1.923 -9.190 1.00 85.19 92 PHE A CA 1
ATOM 739 C C . PHE A 1 92 ? 11.675 -2.155 -9.045 1.00 85.19 92 PHE A C 1
ATOM 741 O O . PHE A 1 92 ? 11.165 -2.082 -7.931 1.00 85.19 92 PHE A O 1
ATOM 748 N N . CYS A 1 93 ? 10.979 -2.531 -10.124 1.00 84.81 93 CYS A N 1
ATOM 749 C CA . CYS A 1 93 ? 9.561 -2.888 -10.074 1.00 84.81 93 CYS A CA 1
ATOM 750 C C . CYS A 1 93 ? 9.292 -4.042 -9.097 1.00 84.81 93 CYS A C 1
ATOM 752 O O . CYS A 1 93 ? 8.365 -3.955 -8.293 1.00 84.81 93 CYS A O 1
ATOM 754 N N . ALA A 1 94 ? 10.117 -5.090 -9.110 1.00 85.31 94 ALA A N 1
ATOM 755 C CA . ALA A 1 94 ? 9.978 -6.219 -8.192 1.00 85.31 94 ALA A CA 1
ATOM 756 C C . ALA A 1 94 ? 10.136 -5.789 -6.725 1.00 85.31 94 ALA A C 1
ATOM 758 O O . ALA A 1 94 ? 9.328 -6.167 -5.881 1.00 85.31 94 ALA A O 1
ATOM 759 N N . VAL A 1 95 ? 11.124 -4.940 -6.424 1.00 84.69 95 VAL A N 1
ATOM 760 C CA . VAL A 1 95 ? 11.307 -4.378 -5.078 1.00 84.69 95 VAL A CA 1
ATOM 761 C C . VAL A 1 95 ? 10.119 -3.504 -4.685 1.00 84.69 95 VAL A C 1
ATOM 763 O O . VAL A 1 95 ? 9.638 -3.619 -3.561 1.00 84.69 95 VAL A O 1
ATOM 766 N N . THR A 1 96 ? 9.610 -2.655 -5.585 1.00 83.12 96 THR A N 1
ATOM 767 C CA . THR A 1 96 ? 8.439 -1.818 -5.285 1.00 83.12 96 THR A CA 1
ATOM 768 C C . THR A 1 96 ? 7.191 -2.648 -5.010 1.00 83.12 96 THR A C 1
ATOM 770 O O . THR A 1 96 ? 6.472 -2.328 -4.072 1.00 83.12 96 THR A O 1
ATOM 773 N N . VAL A 1 97 ? 6.968 -3.735 -5.759 1.00 80.88 97 VAL A N 1
ATOM 774 C CA . VAL A 1 97 ? 5.842 -4.655 -5.534 1.00 80.88 97 VAL A CA 1
ATOM 775 C C . VAL A 1 97 ? 6.004 -5.375 -4.200 1.00 80.88 97 VAL A C 1
ATOM 777 O O . VAL A 1 97 ? 5.073 -5.379 -3.405 1.00 80.88 97 VAL A O 1
ATOM 780 N N . ALA A 1 98 ? 7.203 -5.875 -3.891 1.00 79.75 98 ALA A N 1
ATOM 781 C CA . ALA A 1 98 ? 7.475 -6.503 -2.600 1.00 79.75 98 ALA A CA 1
ATOM 782 C C . ALA A 1 98 ? 7.188 -5.554 -1.423 1.00 79.75 98 ALA A C 1
ATOM 784 O O . ALA A 1 98 ? 6.574 -5.958 -0.444 1.00 79.75 98 ALA A O 1
ATOM 785 N N . ARG A 1 99 ? 7.543 -4.264 -1.541 1.00 72.88 99 ARG A N 1
ATOM 786 C CA . ARG A 1 99 ? 7.213 -3.258 -0.514 1.00 72.88 99 ARG A CA 1
ATOM 787 C C . ARG A 1 99 ? 5.717 -2.946 -0.414 1.00 72.88 99 ARG A C 1
ATOM 789 O O . ARG A 1 99 ? 5.287 -2.423 0.609 1.00 72.88 99 ARG A O 1
ATOM 796 N N . MET A 1 100 ? 4.946 -3.189 -1.475 1.00 68.12 100 MET A N 1
ATOM 797 C CA . MET A 1 100 ? 3.492 -3.009 -1.482 1.00 68.12 100 MET A CA 1
ATOM 798 C C . MET A 1 100 ? 2.757 -4.224 -0.894 1.00 68.12 100 MET A C 1
ATOM 800 O O . MET A 1 100 ? 1.676 -4.042 -0.339 1.00 68.12 100 MET A O 1
ATOM 804 N N . GLU A 1 101 ? 3.334 -5.428 -0.996 1.00 64.81 101 GLU A N 1
ATOM 805 C CA . GLU A 1 101 ? 2.736 -6.715 -0.597 1.00 64.81 101 GLU A CA 1
ATOM 806 C C . GLU A 1 101 ? 3.038 -7.171 0.845 1.00 64.81 101 GLU A C 1
ATOM 808 O O . GLU A 1 101 ? 2.516 -8.206 1.259 1.00 64.81 101 GLU A O 1
ATOM 813 N N . ASP A 1 102 ? 3.809 -6.413 1.635 1.00 56.56 102 ASP A N 1
ATOM 814 C CA . ASP A 1 102 ? 4.212 -6.743 3.025 1.00 56.56 102 ASP A CA 1
ATOM 815 C C . ASP A 1 102 ? 3.040 -6.970 4.033 1.00 56.56 102 ASP A C 1
ATOM 817 O O . ASP A 1 102 ? 3.266 -7.206 5.217 1.00 56.56 102 ASP A O 1
ATOM 821 N N . ASP A 1 103 ? 1.781 -6.982 3.583 1.00 53.59 103 ASP A N 1
ATOM 822 C CA . ASP A 1 103 ? 0.568 -7.217 4.383 1.00 53.59 103 ASP A CA 1
ATOM 823 C C . ASP A 1 103 ? 0.064 -8.682 4.396 1.00 53.59 103 ASP A C 1
ATOM 825 O O . ASP A 1 103 ? -1.003 -8.967 4.944 1.00 53.59 103 ASP A O 1
ATOM 829 N N . MET A 1 104 ? 0.791 -9.647 3.819 1.00 48.28 104 MET A N 1
ATOM 830 C CA . MET A 1 104 ? 0.404 -11.074 3.839 1.00 48.28 104 MET A CA 1
ATOM 831 C C . MET A 1 104 ? 1.358 -11.956 4.655 1.00 48.28 104 MET A C 1
ATOM 833 O O . MET A 1 104 ? 1.701 -13.067 4.267 1.00 48.28 104 MET A O 1
ATOM 837 N N . ALA A 1 105 ? 1.771 -11.499 5.832 1.00 44.97 105 ALA A N 1
ATOM 838 C CA . ALA A 1 105 ? 2.386 -12.375 6.820 1.00 44.97 105 ALA A CA 1
ATOM 839 C C . ALA A 1 105 ? 1.900 -11.981 8.213 1.00 44.97 105 ALA A C 1
ATOM 841 O O . ALA A 1 105 ? 2.481 -11.110 8.837 1.00 44.97 105 ALA A O 1
ATOM 842 N N . ILE A 1 106 ? 0.787 -12.580 8.644 1.00 50.97 106 ILE A N 1
ATOM 843 C CA . ILE A 1 106 ? 0.495 -13.122 9.987 1.00 50.97 106 ILE A CA 1
ATOM 844 C C . ILE A 1 106 ? -0.993 -13.506 9.959 1.00 50.97 106 ILE A C 1
ATOM 846 O O . ILE A 1 106 ? -1.889 -12.779 10.371 1.00 50.97 106 ILE A O 1
ATOM 850 N N . SER A 1 107 ? -1.260 -14.694 9.429 1.00 44.97 107 SER A N 1
ATOM 851 C CA . SER A 1 107 ? -2.404 -15.503 9.841 1.00 44.97 107 SER A CA 1
ATOM 852 C C . SER A 1 107 ? -1.836 -16.677 10.634 1.00 44.97 107 SER A C 1
ATOM 854 O O . SER A 1 107 ? -1.843 -17.815 10.170 1.00 44.97 107 SER A O 1
ATOM 856 N N . LEU A 1 108 ? -1.249 -16.391 11.796 1.00 44.03 108 LEU A N 1
ATOM 857 C CA . LEU A 1 108 ? -1.074 -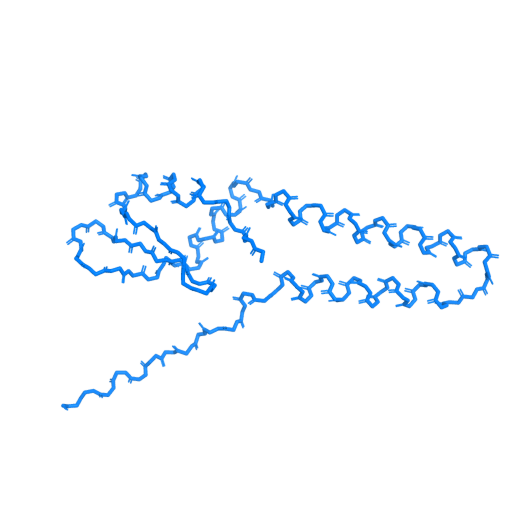17.422 12.811 1.00 44.03 108 LEU A CA 1
ATOM 858 C C . LEU A 1 108 ? -2.355 -17.411 13.646 1.00 44.03 108 LEU A C 1
ATOM 860 O O . LEU A 1 108 ? -2.569 -16.448 14.383 1.00 44.03 108 LEU A O 1
ATOM 864 N N . PRO A 1 109 ? -3.232 -18.426 13.537 1.00 46.69 109 PRO A N 1
ATOM 865 C CA . PRO A 1 109 ? -4.183 -18.658 14.605 1.00 46.69 109 PRO A CA 1
ATOM 866 C C . PRO A 1 109 ? -3.353 -18.940 15.857 1.00 46.69 109 PRO A C 1
ATOM 868 O O . PRO A 1 109 ? -2.521 -19.849 15.858 1.00 46.69 109 PRO A O 1
ATOM 871 N N . SER A 1 110 ? -3.530 -18.142 16.907 1.00 44.22 110 SER A N 1
ATOM 872 C CA . SER A 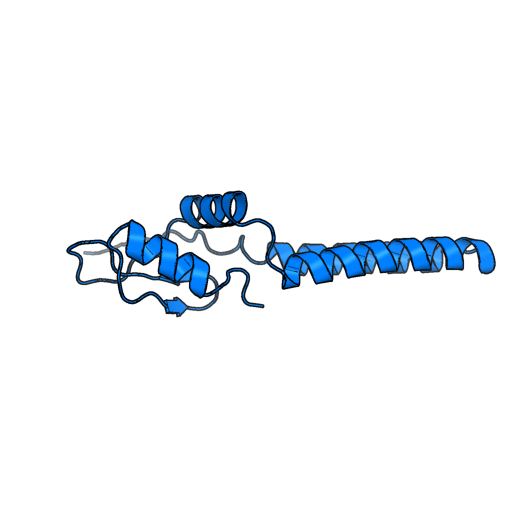1 110 ? -3.081 -18.549 18.230 1.00 44.22 110 SER A CA 1
ATOM 873 C C . SER A 1 110 ? -3.782 -19.873 18.555 1.00 44.22 110 SER A C 1
ATOM 875 O O . SER A 1 110 ? -5.016 -19.922 18.538 1.00 44.22 110 SER A O 1
ATOM 877 N N . PRO A 1 111 ? -3.059 -20.974 18.829 1.00 49.19 111 PRO A N 1
ATOM 878 C CA . PRO A 1 111 ? -3.676 -22.082 19.525 1.00 49.19 111 PRO A CA 1
ATOM 879 C C . PRO A 1 111 ? -3.970 -21.578 20.938 1.00 49.19 111 PRO A C 1
ATOM 881 O O . PRO A 1 111 ? -3.080 -21.439 21.775 1.00 49.19 111 PRO A O 1
ATOM 884 N N . ILE A 1 112 ? -5.232 -21.230 21.176 1.00 54.94 112 ILE A N 1
ATOM 885 C CA . ILE A 1 112 ? -5.792 -21.150 22.519 1.00 54.94 112 ILE A CA 1
ATOM 886 C C . ILE A 1 112 ? -5.801 -22.593 23.038 1.00 54.94 112 ILE A C 1
ATOM 888 O O . ILE A 1 112 ? -6.784 -23.310 22.882 1.00 54.94 112 ILE A O 1
ATOM 892 N N . GLU A 1 113 ? -4.680 -23.043 23.598 1.00 43.09 113 GLU A N 1
ATOM 893 C CA . GLU A 1 113 ? -4.668 -24.155 24.543 1.00 43.09 113 GLU A CA 1
ATOM 894 C C . GLU A 1 113 ? -4.715 -23.558 25.953 1.00 43.09 113 GLU A C 1
ATOM 896 O O . GLU A 1 113 ? -3.705 -23.132 26.507 1.00 43.09 113 GLU A O 1
ATOM 901 N N . LEU A 1 114 ? -5.929 -23.485 26.500 1.00 50.16 114 LEU A N 1
ATOM 902 C CA . LEU A 1 114 ? -6.180 -23.469 27.941 1.00 50.16 114 LEU A CA 1
ATOM 903 C C . LEU A 1 114 ? -6.629 -24.881 28.325 1.00 50.16 114 LEU A C 1
ATOM 905 O O . LEU A 1 114 ? -7.522 -25.440 27.679 1.00 50.16 114 LEU A O 1
ATOM 909 N N . PRO A 1 115 ? -6.001 -25.466 29.346 1.00 46.50 115 PRO A N 1
ATOM 910 C CA . PRO A 1 115 ? -6.724 -25.675 30.601 1.00 46.50 115 PRO A CA 1
ATOM 911 C C . PRO A 1 115 ? -6.237 -24.772 31.739 1.00 46.50 115 PRO A C 1
ATOM 913 O O . PRO A 1 115 ? -5.009 -24.567 31.868 1.00 46.50 115 PRO A O 1
#

pLDDT: mean 76.67, std 13.5, range [43.09, 91.19]